Protein AF-A0A5T5F8Z8-F1 (afdb_monomer_lite)

Sequence (100 aa):
MNKINVLGVIIKHYKTMSDQRGTMLMSDITVHFIVPLSLSFVLCWTYGIMKPAIASVFVNFGAITTALLMSAVIMIYEQKQKTITKISDIIEGNKSRDKL

Secondary structure (DSSP, 8-state):
-----HHHHHHHHHHHHS-TTS---HHHHIIIIIHHHHHHHHHHHHH-SPPHHHHHHHHHHHHHHHHHHHHHHHHHHHHHHHHHHHHHHHHHHHHHHTT-

Organism: Salmonella enterica (NCBI:txid28901)

Structure (mmCIF, N/CA/C/O backbone):
data_AF-A0A5T5F8Z8-F1
#
_entry.id   AF-A0A5T5F8Z8-F1
#
loop_
_atom_site.group_PDB
_atom_site.id
_atom_site.type_symbol
_atom_site.label_atom_id
_atom_site.label_alt_id
_atom_site.label_comp_id
_atom_site.label_asym_id
_atom_site.label_entity_id
_atom_site.label_seq_id
_atom_site.pdbx_PDB_ins_code
_atom_site.Cartn_x
_atom_site.Cartn_y
_atom_site.Cartn_z
_atom_site.occupancy
_atom_site.B_iso_or_equiv
_atom_site.auth_seq_id
_atom_site.auth_comp_id
_atom_site.auth_asym_id
_atom_site.auth_atom_id
_atom_site.pdbx_PDB_model_num
ATOM 1 N N . MET A 1 1 ? 14.818 20.174 15.265 1.00 39.19 1 MET A N 1
ATOM 2 C CA . MET A 1 1 ? 14.043 19.554 14.163 1.00 39.19 1 MET A CA 1
ATOM 3 C C . MET A 1 1 ? 13.962 18.060 14.429 1.00 39.19 1 MET A C 1
ATOM 5 O O . MET A 1 1 ? 14.952 17.364 14.238 1.00 39.19 1 MET A O 1
ATOM 9 N N . ASN A 1 2 ? 12.844 17.583 14.978 1.00 48.66 2 ASN A N 1
ATOM 10 C CA . ASN A 1 2 ? 12.705 16.186 15.388 1.00 48.66 2 ASN A CA 1
ATOM 11 C C . ASN A 1 2 ? 12.497 15.329 14.127 1.00 48.66 2 ASN A C 1
ATOM 13 O O . ASN A 1 2 ? 11.406 15.312 13.562 1.00 48.66 2 ASN A O 1
ATOM 17 N N . LYS A 1 3 ? 13.570 14.712 13.612 1.00 59.84 3 LYS A N 1
ATOM 18 C CA . LYS A 1 3 ? 13.488 13.802 12.463 1.00 59.84 3 LYS A CA 1
ATOM 19 C C . LYS A 1 3 ? 12.619 12.625 12.897 1.00 59.84 3 LYS A C 1
ATOM 21 O O . LYS A 1 3 ? 12.996 11.893 13.808 1.00 59.84 3 LYS A O 1
ATOM 26 N N . ILE A 1 4 ? 11.453 12.463 12.276 1.00 61.34 4 ILE A N 1
ATOM 27 C CA . ILE A 1 4 ? 10.626 11.271 12.470 1.00 61.34 4 ILE A CA 1
ATOM 28 C C . ILE A 1 4 ? 11.511 10.065 12.148 1.00 61.34 4 ILE A C 1
ATOM 30 O O . ILE A 1 4 ? 11.986 9.914 11.023 1.00 61.34 4 ILE A O 1
ATOM 34 N N . ASN A 1 5 ? 11.783 9.236 13.157 1.00 70.00 5 ASN A N 1
ATOM 35 C CA . ASN A 1 5 ? 12.538 8.006 12.985 1.00 70.00 5 ASN A CA 1
ATOM 36 C C . ASN A 1 5 ? 11.613 6.976 12.328 1.00 70.00 5 ASN A C 1
ATOM 38 O O . ASN A 1 5 ? 10.954 6.189 13.007 1.00 70.00 5 ASN A O 1
ATOM 42 N N . VAL A 1 6 ? 11.533 7.034 10.997 1.00 69.88 6 VAL A N 1
ATOM 43 C CA . VAL A 1 6 ? 10.715 6.139 10.166 1.00 69.88 6 VAL A CA 1
ATOM 44 C C . VAL A 1 6 ? 11.026 4.673 10.484 1.00 69.88 6 VAL A C 1
ATOM 46 O O . VAL A 1 6 ? 10.113 3.855 10.551 1.00 69.88 6 VAL A O 1
ATOM 49 N N . LEU A 1 7 ? 12.286 4.357 10.806 1.00 68.31 7 LEU A N 1
ATOM 50 C CA . LEU A 1 7 ? 12.706 3.025 11.242 1.00 68.31 7 LEU A CA 1
ATOM 51 C C . LEU A 1 7 ? 11.966 2.574 12.511 1.00 68.31 7 LEU A C 1
ATOM 53 O O . LEU A 1 7 ? 11.471 1.454 12.583 1.00 68.31 7 LEU A O 1
ATOM 57 N N . GLY A 1 8 ? 11.839 3.463 13.498 1.00 67.81 8 GLY A N 1
ATOM 58 C CA . GLY A 1 8 ? 11.115 3.187 14.740 1.00 67.81 8 GLY A CA 1
ATOM 59 C C . GLY A 1 8 ? 9.610 3.002 14.533 1.00 67.81 8 GLY A C 1
ATOM 60 O O . GLY A 1 8 ? 8.989 2.200 15.232 1.00 67.81 8 GLY A O 1
ATOM 61 N N . VAL A 1 9 ? 9.027 3.702 13.555 1.00 69.69 9 VAL A N 1
ATOM 62 C CA . VAL A 1 9 ? 7.617 3.536 13.166 1.00 69.69 9 VAL A CA 1
ATOM 63 C C . VAL A 1 9 ? 7.403 2.176 12.507 1.00 69.69 9 VAL A C 1
ATOM 65 O O . VAL A 1 9 ? 6.495 1.453 12.907 1.00 69.69 9 VAL A O 1
ATOM 68 N N . ILE A 1 10 ? 8.277 1.793 11.572 1.00 68.31 10 ILE A N 1
ATOM 69 C CA . ILE A 1 10 ? 8.230 0.493 10.891 1.00 68.31 10 ILE A CA 1
ATOM 70 C C . ILE A 1 10 ? 8.369 -0.646 11.909 1.00 68.31 10 ILE A C 1
ATOM 72 O O . ILE A 1 10 ? 7.526 -1.537 11.943 1.00 68.31 10 ILE A O 1
ATOM 76 N N . ILE A 1 11 ? 9.362 -0.584 12.803 1.00 68.06 11 ILE A N 1
ATOM 77 C CA . ILE A 1 11 ? 9.584 -1.608 13.839 1.00 68.06 11 ILE A CA 1
ATOM 78 C C . ILE A 1 11 ? 8.368 -1.741 14.767 1.00 68.06 11 ILE A C 1
ATOM 80 O O . ILE A 1 11 ? 7.956 -2.856 15.092 1.00 68.06 11 ILE A O 1
ATOM 84 N N . LYS A 1 12 ? 7.758 -0.622 15.182 1.00 65.62 12 LYS A N 1
ATOM 85 C CA . LYS A 1 12 ? 6.530 -0.653 15.990 1.00 65.62 12 LYS A CA 1
ATOM 86 C C . LYS A 1 12 ? 5.358 -1.270 15.233 1.00 65.62 12 LYS A C 1
ATOM 88 O O . LYS A 1 12 ? 4.623 -2.039 15.835 1.00 65.62 12 LYS A O 1
ATOM 93 N N . HIS A 1 13 ? 5.195 -0.965 13.947 1.00 66.88 13 HIS A N 1
ATOM 94 C CA . HIS A 1 13 ? 4.120 -1.523 13.127 1.00 66.88 13 HIS A CA 1
ATOM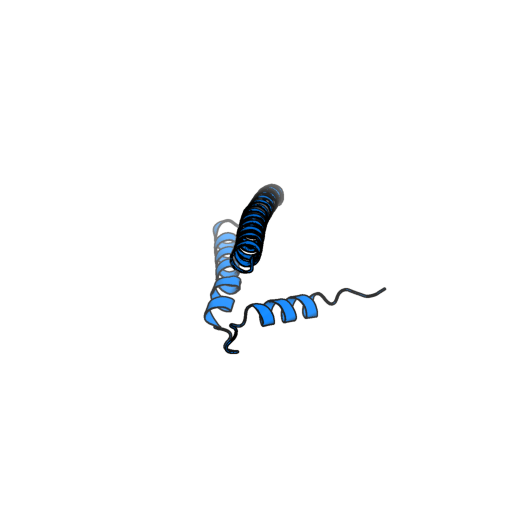 95 C C . HIS A 1 13 ? 4.269 -3.038 12.951 1.00 66.88 13 HIS A C 1
ATOM 97 O O . HIS A 1 13 ? 3.312 -3.780 13.153 1.00 66.88 13 HIS A O 1
ATOM 103 N N . TYR A 1 14 ? 5.496 -3.500 12.698 1.00 62.12 14 TYR A N 1
ATOM 104 C CA . TYR A 1 14 ? 5.824 -4.922 12.680 1.00 62.12 14 TYR A CA 1
ATOM 105 C C . TYR A 1 14 ? 5.496 -5.596 14.011 1.00 62.12 14 TYR A C 1
ATOM 107 O O . TYR A 1 14 ? 4.858 -6.643 14.026 1.00 62.12 14 TYR A O 1
ATOM 115 N N . LYS A 1 15 ? 5.855 -4.978 15.143 1.00 61.06 15 LYS A N 1
ATOM 116 C CA . LYS A 1 15 ? 5.530 -5.515 16.472 1.00 61.06 15 LYS A CA 1
ATOM 117 C C . LYS A 1 15 ? 4.018 -5.671 16.695 1.00 61.06 15 LYS A C 1
ATOM 119 O O . LYS A 1 15 ? 3.622 -6.606 17.378 1.00 61.06 15 LYS A O 1
ATOM 124 N N . THR A 1 16 ? 3.191 -4.809 16.105 1.00 58.28 16 THR A N 1
ATOM 125 C CA . THR A 1 16 ? 1.720 -4.912 16.158 1.00 58.28 16 THR A CA 1
ATOM 126 C C . THR A 1 16 ? 1.158 -5.992 15.226 1.00 58.28 16 THR A C 1
ATOM 128 O O . THR A 1 16 ? 0.059 -6.478 15.460 1.00 58.28 16 THR A O 1
ATOM 131 N N . MET A 1 17 ? 1.904 -6.385 14.188 1.00 53.66 17 MET A N 1
ATOM 132 C CA . MET A 1 17 ? 1.554 -7.493 13.287 1.00 5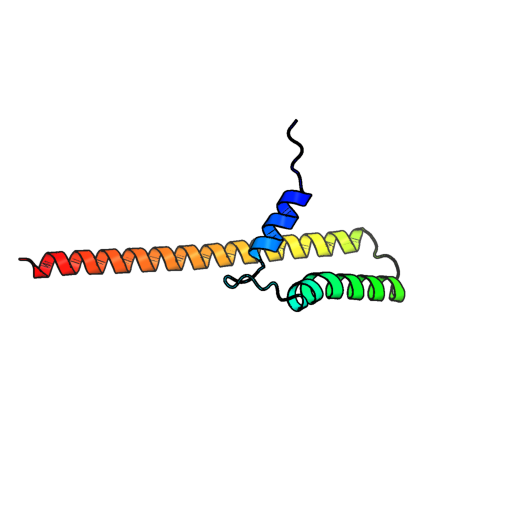3.66 17 MET A CA 1
ATOM 133 C C . MET A 1 17 ? 1.895 -8.873 13.888 1.00 53.66 17 MET A C 1
ATOM 135 O O . MET A 1 17 ? 1.463 -9.899 13.375 1.00 53.66 17 MET A O 1
ATOM 139 N N . SER A 1 18 ? 2.662 -8.909 14.984 1.00 55.38 18 SER A N 1
ATOM 140 C CA . SER A 1 18 ? 2.855 -10.110 15.798 1.00 55.38 18 SER A CA 1
ATOM 141 C C . SER A 1 18 ? 1.586 -10.400 16.594 1.00 55.38 18 SER A C 1
ATOM 143 O O . SER A 1 18 ? 1.135 -9.553 17.363 1.00 55.38 18 SER A O 1
ATOM 145 N N . ASP A 1 19 ? 1.057 -11.612 16.447 1.00 52.03 19 ASP A N 1
ATOM 146 C CA . ASP A 1 19 ? -0.120 -12.117 17.158 1.00 52.03 19 ASP A CA 1
ATOM 147 C C . ASP A 1 19 ? -0.039 -11.890 18.686 1.00 52.03 19 ASP A C 1
ATOM 149 O O . ASP A 1 19 ? 1.054 -11.834 19.265 1.00 52.03 19 ASP A O 1
ATOM 153 N N . GLN A 1 20 ? -1.193 -11.826 19.367 1.00 54.56 20 GLN A N 1
ATOM 154 C CA . GLN A 1 20 ? -1.323 -11.619 20.824 1.00 54.56 20 GLN A CA 1
ATOM 155 C C . GLN A 1 20 ? -0.641 -12.714 21.677 1.00 54.56 20 GLN A C 1
ATOM 157 O O . GLN A 1 20 ? -0.594 -12.613 22.902 1.00 54.56 20 GLN A O 1
ATOM 162 N N . ARG A 1 21 ? -0.083 -13.748 21.035 1.00 53.50 21 ARG A N 1
ATOM 163 C CA . ARG A 1 21 ? 0.686 -14.852 21.630 1.00 53.50 21 ARG A CA 1
ATOM 164 C C . ARG A 1 21 ? 2.210 -14.700 21.512 1.00 53.50 21 ARG A C 1
ATOM 166 O O . ARG A 1 21 ? 2.937 -15.556 22.003 1.00 53.50 21 ARG A O 1
ATOM 173 N N . GLY A 1 22 ? 2.710 -13.629 20.889 1.00 53.78 22 GLY A N 1
ATOM 174 C CA . GLY A 1 22 ? 4.149 -13.341 20.794 1.00 53.78 22 GLY A CA 1
ATOM 175 C C . GLY A 1 22 ? 4.906 -14.118 19.708 1.00 53.78 22 GLY A C 1
ATOM 176 O O . GLY A 1 22 ? 6.124 -13.987 19.606 1.00 53.78 22 GLY A O 1
ATOM 177 N N . THR A 1 23 ? 4.213 -14.895 18.874 1.00 53.94 23 THR A N 1
ATOM 178 C CA . THR A 1 23 ? 4.804 -15.583 17.721 1.00 53.94 23 THR A CA 1
ATOM 179 C C . THR A 1 23 ? 4.508 -14.809 16.441 1.00 53.94 23 THR A C 1
ATOM 181 O O . THR A 1 23 ? 3.403 -14.879 15.907 1.00 53.94 23 THR A O 1
ATOM 184 N N . MET A 1 24 ? 5.503 -14.086 15.920 1.00 56.22 24 MET A N 1
ATOM 185 C CA . MET A 1 24 ? 5.478 -13.631 14.528 1.00 56.22 24 MET A CA 1
ATOM 186 C C . MET A 1 24 ? 5.556 -14.859 13.624 1.00 56.22 24 MET A C 1
ATOM 188 O O . MET A 1 24 ? 6.592 -15.526 13.569 1.00 56.22 24 MET A O 1
ATOM 192 N N . LEU A 1 25 ? 4.483 -15.153 12.893 1.00 61.31 25 LEU A N 1
ATOM 193 C CA . LEU A 1 25 ? 4.564 -16.085 11.779 1.00 61.31 25 LEU A CA 1
ATOM 194 C C . LEU A 1 25 ? 5.481 -15.462 10.723 1.00 61.31 25 LEU A C 1
ATOM 196 O O . LEU A 1 25 ? 5.081 -14.582 9.968 1.00 61.31 25 LEU A O 1
ATOM 200 N N . MET A 1 26 ? 6.727 -15.936 10.655 1.00 64.44 26 MET A N 1
ATOM 201 C CA . MET A 1 26 ? 7.700 -15.538 9.624 1.00 64.44 26 MET A CA 1
ATOM 202 C C . MET A 1 26 ? 7.149 -15.736 8.200 1.00 64.44 26 MET A C 1
ATOM 204 O O . MET A 1 26 ? 7.579 -15.061 7.265 1.00 64.44 26 MET A O 1
ATOM 208 N N . SER A 1 27 ? 6.145 -16.607 8.046 1.00 66.31 27 SER A N 1
ATOM 209 C CA . SER A 1 27 ? 5.375 -16.785 6.815 1.00 66.31 27 SER A CA 1
ATOM 210 C C . SER A 1 27 ? 4.606 -15.522 6.400 1.00 66.31 27 SER A C 1
ATOM 212 O O . SER A 1 27 ? 4.637 -15.177 5.223 1.00 66.31 27 SER A O 1
ATOM 214 N N . ASP A 1 28 ? 3.977 -14.790 7.325 1.00 69.06 28 ASP A N 1
ATOM 215 C CA . ASP A 1 28 ? 3.209 -13.576 6.993 1.00 69.06 28 ASP A CA 1
ATOM 216 C C . ASP A 1 28 ? 4.118 -12.446 6.513 1.00 69.06 28 ASP A C 1
ATOM 218 O O . ASP A 1 28 ? 3.825 -11.778 5.523 1.00 69.06 28 ASP A O 1
ATOM 222 N N . ILE A 1 29 ? 5.275 -12.280 7.158 1.00 71.31 29 ILE A N 1
ATOM 223 C CA . ILE A 1 29 ? 6.295 -11.308 6.742 1.00 71.31 29 ILE A CA 1
ATOM 224 C C . ILE A 1 29 ? 6.808 -11.657 5.342 1.00 71.31 29 ILE A C 1
ATOM 226 O O . ILE A 1 29 ? 6.932 -10.788 4.478 1.00 71.31 29 ILE A O 1
ATOM 230 N N . THR A 1 30 ? 7.065 -12.943 5.100 1.00 72.88 30 THR A N 1
ATOM 231 C CA . THR A 1 30 ? 7.517 -13.439 3.799 1.00 72.88 30 THR A CA 1
ATOM 232 C C . THR A 1 30 ? 6.475 -13.154 2.716 1.00 72.88 30 THR A C 1
ATOM 234 O O . THR A 1 30 ? 6.804 -12.568 1.689 1.00 72.88 30 THR A O 1
ATOM 237 N N . VAL A 1 31 ? 5.203 -13.481 2.940 1.00 80.00 31 VAL A N 1
ATOM 238 C CA . VAL A 1 31 ? 4.146 -13.247 1.945 1.00 80.00 31 VAL A CA 1
ATOM 239 C C . VAL A 1 31 ? 3.900 -11.753 1.716 1.00 80.00 31 VAL A C 1
ATOM 241 O O . VAL A 1 31 ? 3.681 -11.338 0.583 1.00 80.00 31 VAL A O 1
ATOM 244 N N . HIS A 1 32 ? 3.993 -10.919 2.750 1.00 76.12 32 HIS A N 1
ATOM 245 C CA . HIS A 1 32 ? 3.718 -9.490 2.613 1.00 76.12 32 HIS A CA 1
ATOM 246 C C . HIS A 1 32 ? 4.862 -8.699 1.958 1.00 76.12 32 HIS A C 1
ATOM 248 O O . HIS A 1 32 ? 4.606 -7.683 1.319 1.00 76.12 32 HIS A O 1
ATOM 254 N N . PHE A 1 33 ? 6.116 -9.151 2.092 1.00 77.56 33 PHE A N 1
ATOM 255 C CA . PHE A 1 33 ? 7.288 -8.455 1.540 1.00 77.56 33 PHE A CA 1
ATOM 256 C C . PHE A 1 33 ? 7.953 -9.192 0.376 1.00 77.56 33 PHE A C 1
ATOM 258 O O . PHE A 1 33 ? 8.158 -8.597 -0.679 1.00 77.56 33 PHE A O 1
ATOM 265 N N . ILE A 1 34 ? 8.287 -10.476 0.537 1.00 82.81 34 ILE A N 1
ATOM 266 C CA . ILE A 1 34 ? 9.057 -11.246 -0.456 1.00 82.81 34 ILE A CA 1
ATOM 267 C C . ILE A 1 34 ? 8.227 -11.505 -1.716 1.00 82.81 34 ILE A C 1
ATOM 269 O O . ILE A 1 34 ? 8.764 -11.445 -2.821 1.00 82.81 34 ILE A O 1
ATOM 273 N N . VAL A 1 35 ? 6.920 -11.748 -1.593 1.00 85.19 35 VAL A N 1
ATOM 274 C CA . VAL A 1 35 ? 6.052 -11.982 -2.761 1.00 85.19 35 VAL A CA 1
ATOM 275 C C . VAL A 1 35 ? 5.939 -10.734 -3.648 1.00 85.19 35 VAL A C 1
ATOM 277 O O . VAL A 1 35 ? 6.257 -10.843 -4.831 1.00 85.19 35 VAL A O 1
ATOM 280 N N . PRO A 1 36 ? 5.584 -9.537 -3.142 1.00 86.62 36 PRO A N 1
ATOM 281 C CA . PRO A 1 36 ? 5.555 -8.345 -3.989 1.00 86.62 36 PRO A CA 1
ATOM 282 C C . PRO A 1 36 ? 6.938 -7.953 -4.531 1.00 86.62 36 PRO A C 1
ATOM 284 O O . PRO A 1 36 ? 7.029 -7.532 -5.683 1.00 86.62 36 PRO A O 1
ATOM 287 N N . LEU A 1 37 ? 8.021 -8.144 -3.764 1.00 86.75 37 LEU A N 1
ATOM 288 C CA . LEU A 1 37 ? 9.386 -7.899 -4.255 1.00 86.75 37 LEU A CA 1
ATOM 289 C C . LEU A 1 37 ? 9.779 -8.848 -5.389 1.00 86.75 37 LEU A C 1
ATOM 291 O O . LEU A 1 37 ? 10.301 -8.402 -6.410 1.00 86.75 37 LEU A O 1
ATOM 295 N N . SER A 1 38 ? 9.521 -10.146 -5.229 1.00 89.06 38 SER A N 1
ATOM 296 C CA . SER A 1 38 ? 9.850 -11.146 -6.249 1.00 89.06 38 SER A CA 1
ATOM 297 C C . SER A 1 38 ? 8.998 -10.961 -7.504 1.00 89.06 38 SER A C 1
ATOM 299 O O . SER A 1 38 ? 9.538 -10.980 -8.608 1.00 89.06 38 SER A O 1
ATOM 301 N N . LEU A 1 39 ? 7.704 -10.658 -7.355 1.00 88.00 39 LEU A N 1
ATOM 302 C CA . LEU A 1 39 ? 6.831 -10.314 -8.475 1.00 88.00 39 LEU A CA 1
ATOM 303 C C . LEU A 1 39 ? 7.319 -9.056 -9.205 1.00 88.00 39 LEU A C 1
ATOM 305 O O . LEU A 1 39 ? 7.399 -9.050 -10.432 1.00 88.00 39 LEU A O 1
ATOM 309 N N . SER A 1 40 ? 7.717 -8.014 -8.469 1.00 84.19 40 SER A N 1
ATOM 310 C CA . SER A 1 40 ? 8.294 -6.803 -9.061 1.00 84.19 40 SER A CA 1
ATOM 311 C C . SER A 1 40 ? 9.584 -7.100 -9.826 1.00 84.19 40 SER A C 1
ATOM 313 O O . SER A 1 40 ? 9.806 -6.520 -10.888 1.00 84.19 40 SER A O 1
ATOM 315 N N . PHE A 1 41 ? 10.434 -7.991 -9.313 1.00 87.50 41 PHE A N 1
ATOM 316 C CA . PHE A 1 41 ? 11.679 -8.374 -9.973 1.00 87.50 41 PHE A CA 1
ATOM 317 C C . PHE A 1 41 ? 11.416 -9.142 -11.275 1.00 87.50 41 PHE A C 1
ATOM 319 O O . PHE A 1 41 ? 11.987 -8.807 -12.311 1.00 87.50 41 PHE A O 1
ATOM 326 N N . VAL A 1 42 ? 10.491 -10.108 -11.255 1.00 88.69 42 VAL A N 1
ATOM 327 C CA . VAL A 1 42 ? 10.086 -10.884 -12.441 1.00 88.69 42 VAL A CA 1
ATOM 328 C C . VAL A 1 42 ? 9.475 -9.984 -13.517 1.00 88.69 42 VAL A C 1
ATOM 330 O O . VAL A 1 42 ? 9.805 -10.116 -14.696 1.00 88.69 42 VAL A O 1
ATOM 333 N N . LEU A 1 43 ? 8.619 -9.035 -13.130 1.00 84.75 43 LEU A N 1
ATOM 334 C CA . LEU A 1 43 ? 8.020 -8.080 -14.066 1.00 84.75 43 LEU A CA 1
ATOM 335 C C . LEU A 1 43 ? 9.067 -7.143 -14.679 1.00 84.75 43 LEU A C 1
ATOM 337 O O . LEU A 1 43 ? 9.036 -6.899 -15.882 1.00 84.75 43 LEU A O 1
ATOM 341 N N . CYS A 1 44 ? 10.025 -6.667 -13.880 1.00 84.38 44 CYS A N 1
ATOM 342 C CA . CYS A 1 44 ? 11.113 -5.825 -14.376 1.00 84.38 44 CYS A CA 1
ATOM 343 C C . CYS A 1 44 ? 12.040 -6.600 -15.329 1.00 84.38 44 CYS A C 1
ATOM 345 O O . CYS A 1 44 ? 12.496 -6.054 -16.330 1.00 84.38 44 CYS A O 1
ATOM 347 N N . TRP A 1 45 ? 12.271 -7.890 -15.062 1.00 86.81 45 TRP A N 1
ATOM 348 C CA . TRP A 1 45 ? 13.060 -8.762 -15.935 1.00 86.81 45 TRP A CA 1
ATOM 349 C C . TRP A 1 45 ? 12.377 -9.036 -17.282 1.00 86.81 45 TRP A C 1
ATOM 351 O O . TRP A 1 45 ? 13.037 -9.079 -18.315 1.00 86.81 45 TRP A O 1
ATOM 361 N N . THR A 1 46 ? 11.054 -9.218 -17.285 1.00 84.50 46 THR A N 1
ATOM 362 C CA . THR A 1 46 ? 10.289 -9.608 -18.484 1.00 84.50 46 THR A CA 1
ATOM 363 C C . THR A 1 46 ? 9.853 -8.424 -19.346 1.00 84.50 46 THR A C 1
ATOM 365 O O . THR A 1 46 ? 9.881 -8.526 -20.570 1.00 84.50 46 THR A O 1
ATOM 368 N N . TYR A 1 47 ? 9.480 -7.298 -18.734 1.00 79.06 47 TYR A N 1
ATOM 369 C CA . TYR A 1 47 ? 8.921 -6.130 -19.430 1.00 79.06 47 TYR A CA 1
ATOM 370 C C . TYR A 1 47 ? 9.804 -4.876 -19.353 1.00 79.06 47 TYR A C 1
ATOM 372 O O . TYR A 1 47 ? 9.463 -3.847 -19.942 1.00 79.06 47 TYR A O 1
ATOM 380 N N . GLY A 1 48 ? 10.945 -4.944 -18.661 1.00 77.12 48 GLY A N 1
ATOM 381 C CA . GLY A 1 48 ? 11.815 -3.795 -18.425 1.00 77.12 48 GLY A CA 1
ATOM 382 C C . GLY A 1 48 ? 11.236 -2.801 -17.411 1.00 77.12 48 GLY A C 1
ATOM 383 O O . GLY A 1 48 ? 10.276 -3.081 -16.690 1.00 77.12 48 GLY A O 1
ATOM 384 N N . ILE A 1 49 ? 11.835 -1.609 -17.336 1.00 77.56 49 ILE A N 1
ATOM 385 C CA . ILE A 1 49 ? 11.422 -0.568 -16.385 1.00 77.56 49 ILE A CA 1
ATOM 386 C C . ILE A 1 49 ? 10.133 0.102 -16.876 1.00 77.56 49 ILE A C 1
ATOM 388 O O . ILE A 1 49 ? 10.075 0.658 -17.975 1.00 77.56 49 ILE A O 1
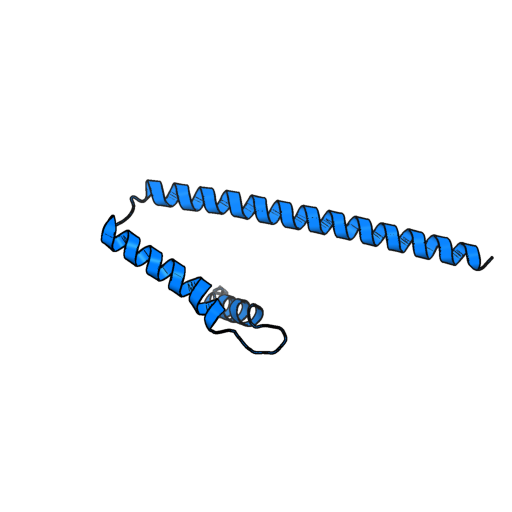ATOM 392 N N . MET A 1 50 ? 9.101 0.088 -16.031 1.00 77.81 50 MET A N 1
ATOM 393 C CA . MET A 1 50 ? 7.820 0.735 -16.312 1.00 77.81 50 MET A CA 1
ATOM 394 C C . MET A 1 50 ? 7.989 2.248 -16.515 1.00 77.81 50 MET A C 1
ATOM 396 O O . MET A 1 50 ? 8.672 2.920 -15.739 1.00 77.81 50 MET A O 1
ATOM 400 N N . LYS A 1 51 ? 7.314 2.813 -17.527 1.00 86.38 51 LYS A N 1
ATOM 401 C CA . LYS A 1 51 ? 7.295 4.269 -17.735 1.00 86.38 51 LYS A CA 1
ATOM 402 C C . LYS A 1 51 ? 6.694 4.974 -16.508 1.00 86.38 51 LYS A C 1
ATOM 404 O O . LYS A 1 51 ? 5.654 4.532 -16.011 1.00 86.38 51 LYS A O 1
ATOM 409 N N . PRO A 1 52 ? 7.252 6.122 -16.082 1.00 85.31 52 PRO A N 1
ATOM 410 C CA . PRO A 1 52 ? 6.797 6.833 -14.885 1.00 85.31 52 PRO A CA 1
ATOM 411 C C . PRO A 1 52 ? 5.322 7.259 -14.958 1.00 85.31 52 PRO A C 1
ATOM 413 O O . PRO A 1 52 ? 4.643 7.285 -13.937 1.00 85.31 52 PRO A O 1
ATOM 416 N N . ALA A 1 53 ? 4.801 7.519 -16.162 1.00 88.50 53 ALA A N 1
ATOM 417 C CA . ALA A 1 53 ? 3.392 7.846 -16.381 1.00 88.50 53 ALA A CA 1
ATOM 418 C C . ALA A 1 53 ? 2.431 6.691 -16.049 1.00 88.50 53 ALA A C 1
ATOM 420 O O . ALA A 1 53 ? 1.306 6.926 -15.632 1.00 88.50 53 ALA A O 1
ATOM 421 N N . ILE A 1 54 ? 2.853 5.439 -16.234 1.00 87.44 54 ILE A N 1
ATOM 422 C CA . ILE A 1 54 ? 2.017 4.270 -15.932 1.00 87.44 54 ILE A CA 1
ATOM 423 C C . ILE A 1 54 ? 2.079 3.995 -14.427 1.00 87.44 54 ILE A C 1
ATOM 425 O O . ILE A 1 54 ? 1.051 3.778 -13.789 1.00 87.44 54 ILE A O 1
ATOM 429 N N . ALA A 1 55 ? 3.274 4.099 -13.839 1.00 85.81 55 ALA A N 1
ATOM 430 C CA . ALA A 1 55 ? 3.464 3.962 -12.399 1.00 85.81 55 ALA A CA 1
ATOM 431 C C . ALA A 1 55 ? 2.634 4.990 -11.608 1.00 85.81 55 ALA A C 1
ATOM 433 O O . ALA A 1 55 ? 2.003 4.630 -10.615 1.00 85.81 55 ALA A O 1
ATOM 434 N N . SER A 1 56 ? 2.565 6.247 -12.064 1.00 89.12 56 SER A N 1
ATOM 435 C CA . SER A 1 56 ? 1.757 7.281 -11.405 1.00 89.12 56 SER A CA 1
ATOM 436 C C . SER A 1 56 ? 0.257 6.975 -11.438 1.00 89.12 56 SER A C 1
ATOM 438 O O . SER A 1 56 ? -0.433 7.228 -10.451 1.00 89.12 56 SER A O 1
ATOM 440 N N . VAL A 1 57 ? -0.245 6.372 -12.520 1.00 92.81 57 VAL A N 1
ATOM 441 C CA . VAL A 1 57 ? -1.644 5.928 -12.621 1.00 92.81 57 VAL A CA 1
ATOM 442 C C . VAL A 1 57 ? -1.936 4.817 -11.615 1.00 92.81 57 VAL A C 1
ATOM 444 O O . VAL A 1 57 ? -2.923 4.914 -10.890 1.00 92.81 57 VAL A O 1
ATOM 447 N N . PHE A 1 58 ? -1.070 3.803 -11.509 1.00 89.00 58 PHE A N 1
ATOM 448 C CA . PHE A 1 58 ? -1.250 2.714 -10.540 1.00 89.00 58 PHE A CA 1
ATOM 449 C C . PHE A 1 58 ? -1.188 3.199 -9.089 1.00 89.00 58 PHE A C 1
ATOM 451 O O . PHE A 1 58 ? -2.017 2.790 -8.277 1.00 89.00 58 PHE A O 1
ATOM 458 N N . VAL A 1 59 ? -0.256 4.100 -8.763 1.00 89.62 59 VAL A N 1
ATOM 459 C CA . VAL A 1 59 ? -0.167 4.690 -7.418 1.00 89.62 59 VAL A CA 1
ATOM 460 C C . VAL A 1 59 ? -1.415 5.516 -7.102 1.00 89.62 59 VAL A C 1
ATOM 462 O O . VAL A 1 59 ? -1.968 5.375 -6.014 1.00 89.62 59 VAL A O 1
ATOM 465 N N . ASN A 1 60 ? -1.907 6.326 -8.045 1.00 93.44 60 ASN A N 1
ATOM 466 C CA . ASN A 1 60 ? -3.118 7.125 -7.844 1.00 93.44 60 ASN A CA 1
ATOM 467 C C . ASN A 1 60 ? -4.362 6.236 -7.679 1.00 93.44 60 ASN A C 1
ATOM 469 O O . ASN A 1 60 ? -5.155 6.420 -6.758 1.00 93.44 60 ASN A O 1
ATOM 473 N N . PHE A 1 61 ? -4.492 5.208 -8.517 1.00 95.31 61 PHE A N 1
ATOM 474 C CA . PHE A 1 61 ? -5.571 4.231 -8.414 1.00 95.31 61 PHE A CA 1
ATOM 475 C C . PHE A 1 61 ? -5.550 3.488 -7.070 1.00 95.31 61 PHE A C 1
ATOM 477 O O . PHE A 1 61 ? -6.583 3.370 -6.405 1.00 95.31 61 PHE A O 1
ATOM 484 N N . GLY A 1 62 ? -4.370 3.038 -6.633 1.00 93.25 62 GLY A N 1
ATOM 485 C CA . GLY A 1 62 ? -4.184 2.388 -5.338 1.00 93.25 62 GLY A CA 1
ATOM 486 C C . GLY A 1 62 ? -4.511 3.313 -4.163 1.00 93.25 62 GLY A C 1
ATOM 487 O O . GLY A 1 62 ? -5.182 2.892 -3.219 1.00 93.25 62 GLY A O 1
ATOM 488 N N . ALA A 1 63 ? -4.107 4.584 -4.238 1.00 95.38 63 ALA A N 1
ATOM 489 C CA . ALA A 1 63 ? -4.397 5.583 -3.214 1.00 95.38 63 ALA A CA 1
ATOM 490 C C . ALA A 1 63 ? -5.904 5.852 -3.084 1.00 95.38 63 ALA A C 1
ATOM 492 O O . ALA A 1 63 ? -6.434 5.798 -1.974 1.00 95.38 63 ALA A O 1
ATOM 493 N N . ILE A 1 64 ? -6.607 6.063 -4.203 1.00 97.38 64 ILE A N 1
ATOM 494 C CA . ILE A 1 64 ? -8.066 6.256 -4.216 1.00 97.38 64 ILE A CA 1
ATOM 495 C C . ILE A 1 64 ? -8.769 5.017 -3.658 1.00 97.38 64 ILE A C 1
ATOM 497 O O . ILE A 1 64 ? -9.628 5.132 -2.787 1.00 97.38 64 ILE A O 1
ATOM 501 N N . THR A 1 65 ? -8.373 3.825 -4.104 1.00 95.94 65 THR A N 1
ATOM 502 C CA . THR A 1 65 ? -8.975 2.567 -3.640 1.00 95.94 65 THR A CA 1
ATOM 503 C C . THR A 1 65 ? -8.782 2.380 -2.135 1.00 95.94 65 THR A C 1
ATOM 505 O O . THR A 1 65 ? -9.731 2.057 -1.424 1.00 95.94 65 THR A O 1
ATOM 508 N N . THR A 1 66 ? -7.579 2.646 -1.621 1.00 94.88 66 THR A N 1
ATOM 509 C CA . THR A 1 66 ? -7.286 2.544 -0.183 1.00 94.88 66 THR A CA 1
ATOM 510 C C . THR A 1 66 ? -8.072 3.576 0.624 1.00 94.88 66 THR A C 1
ATOM 512 O O . THR A 1 66 ? -8.604 3.245 1.682 1.00 94.88 66 THR A O 1
ATOM 515 N N . ALA A 1 67 ? -8.200 4.807 0.119 1.00 96.69 67 ALA A N 1
ATOM 516 C CA . ALA A 1 67 ? -9.012 5.839 0.753 1.00 96.69 67 ALA A CA 1
ATOM 517 C C . ALA A 1 67 ? -10.486 5.414 0.843 1.00 96.69 67 ALA A C 1
ATOM 519 O O . ALA A 1 67 ? -11.076 5.498 1.916 1.00 96.69 67 ALA A O 1
ATOM 520 N N . LEU A 1 68 ? -11.050 4.874 -0.243 1.00 96.44 68 LEU A N 1
ATOM 521 C CA . LEU A 1 68 ? -12.424 4.368 -0.272 1.00 96.44 68 LEU A CA 1
ATOM 522 C C . LEU A 1 68 ? -12.633 3.200 0.699 1.00 96.44 68 LEU A C 1
ATOM 524 O O . LEU A 1 68 ? -13.628 3.179 1.423 1.00 96.44 68 LEU A O 1
ATOM 528 N N . LEU A 1 69 ? -11.690 2.255 0.756 1.00 95.81 69 LEU A N 1
ATOM 529 C CA . LEU A 1 69 ? -11.741 1.139 1.702 1.00 95.81 69 LEU A CA 1
ATOM 530 C C . LEU A 1 69 ? -11.706 1.633 3.151 1.00 95.81 69 LEU A C 1
ATOM 532 O O . LEU A 1 69 ? -12.542 1.219 3.951 1.00 95.81 69 LEU A O 1
ATOM 536 N N . MET A 1 70 ? -10.799 2.555 3.486 1.00 94.81 70 MET A N 1
ATOM 537 C CA . MET A 1 70 ? -10.732 3.145 4.827 1.00 94.81 70 MET A CA 1
ATOM 538 C C . MET A 1 70 ? -12.021 3.895 5.180 1.00 94.81 70 MET A C 1
ATOM 540 O O . MET A 1 70 ? -12.553 3.701 6.272 1.00 94.81 70 MET A O 1
ATOM 544 N N . SER A 1 71 ? -12.574 4.688 4.257 1.00 96.88 71 SER A N 1
ATOM 545 C CA . SER A 1 71 ? -13.863 5.361 4.450 1.00 96.88 71 SER A CA 1
ATOM 546 C C . SER A 1 71 ? -14.999 4.369 4.710 1.00 96.88 71 SER A C 1
ATOM 548 O O . SER A 1 71 ? -15.793 4.577 5.626 1.00 96.88 71 SER A O 1
ATOM 550 N N . ALA A 1 72 ? -15.063 3.268 3.957 1.00 96.62 72 ALA A N 1
ATOM 551 C CA . ALA A 1 72 ? -16.083 2.240 4.139 1.00 96.62 72 ALA A CA 1
ATOM 552 C C . ALA A 1 72 ? -15.939 1.506 5.482 1.00 96.62 72 ALA A C 1
ATOM 554 O O . ALA A 1 72 ? -16.932 1.301 6.181 1.00 96.62 72 ALA A O 1
ATOM 555 N N . VAL A 1 73 ? -14.712 1.151 5.875 1.00 94.38 73 VAL A N 1
ATOM 556 C CA . VAL A 1 73 ? -14.429 0.508 7.168 1.00 94.38 73 VAL A CA 1
ATOM 557 C C . VAL A 1 73 ? -14.843 1.414 8.325 1.00 94.38 73 VAL A C 1
ATOM 559 O O . VAL A 1 73 ? -15.529 0.955 9.239 1.00 94.38 73 VAL A O 1
ATOM 562 N N . ILE A 1 74 ? -14.491 2.701 8.266 1.00 94.62 74 ILE A N 1
ATOM 563 C CA . ILE A 1 74 ? -14.880 3.683 9.285 1.00 94.62 74 ILE A CA 1
ATOM 564 C C . ILE A 1 74 ? -16.404 3.825 9.334 1.00 94.62 74 ILE A C 1
ATOM 566 O O . ILE A 1 74 ? -16.980 3.751 10.414 1.00 94.62 74 ILE A O 1
ATOM 570 N N . MET A 1 75 ? -17.076 3.941 8.186 1.00 94.50 75 MET A N 1
ATOM 571 C CA . MET A 1 75 ? -18.537 4.040 8.127 1.00 94.50 75 MET A CA 1
ATOM 572 C C . MET A 1 75 ? -19.224 2.831 8.780 1.00 94.50 75 MET A C 1
ATOM 574 O O . MET A 1 75 ? -20.148 2.998 9.576 1.00 94.50 75 MET A O 1
ATOM 578 N N . ILE A 1 76 ? -18.770 1.611 8.480 1.00 93.81 76 ILE A N 1
ATOM 579 C CA . ILE A 1 76 ? -19.317 0.389 9.089 1.00 93.81 76 ILE A CA 1
ATOM 580 C C . ILE A 1 76 ? -19.042 0.372 10.596 1.00 93.81 76 ILE A C 1
ATOM 582 O O . ILE A 1 76 ? -19.918 -0.004 11.378 1.00 93.81 76 ILE A O 1
ATOM 586 N N . TYR A 1 77 ? -17.850 0.792 11.019 1.00 93.75 77 TYR A N 1
ATOM 587 C CA . TYR A 1 77 ? -17.492 0.876 12.431 1.00 93.75 77 TYR A CA 1
ATOM 588 C C . TYR A 1 77 ? -18.384 1.872 13.190 1.00 93.75 77 TYR A C 1
ATOM 590 O O . TYR A 1 77 ? -18.960 1.516 14.219 1.00 93.75 77 TYR A O 1
ATOM 598 N N . GLU A 1 78 ? -18.589 3.077 12.650 1.00 93.56 78 GLU A N 1
ATOM 599 C CA . GLU A 1 78 ? -19.481 4.088 13.228 1.00 93.56 78 GLU A CA 1
ATOM 600 C C . GLU A 1 78 ? -20.929 3.598 13.314 1.00 93.56 78 GLU A C 1
ATOM 602 O O . GLU A 1 78 ? -21.610 3.824 14.317 1.00 93.56 78 GLU A O 1
ATOM 607 N N . GLN A 1 79 ? -21.413 2.906 12.280 1.00 92.88 79 GLN A N 1
ATOM 608 C CA . GLN A 1 79 ? -22.749 2.314 12.291 1.00 92.88 79 GLN A CA 1
ATOM 609 C C . GLN A 1 79 ? -22.883 1.257 13.389 1.00 92.88 79 GLN A C 1
ATOM 611 O O . GLN A 1 79 ? -23.863 1.273 14.135 1.00 92.88 79 GLN A O 1
ATOM 616 N N . LYS A 1 80 ? -21.892 0.368 13.538 1.00 91.62 80 LYS A N 1
ATOM 617 C CA . LYS A 1 80 ? -21.896 -0.633 14.613 1.00 91.62 80 LYS A CA 1
ATOM 618 C C . LYS A 1 80 ? -21.869 0.017 15.993 1.00 91.62 80 LYS A C 1
ATOM 620 O O . LYS A 1 80 ? -22.647 -0.391 16.850 1.00 91.62 80 LYS A O 1
ATOM 625 N N . GLN A 1 81 ? -21.042 1.042 16.198 1.00 89.56 81 GLN A N 1
ATOM 626 C CA . GLN A 1 81 ? -20.958 1.745 17.478 1.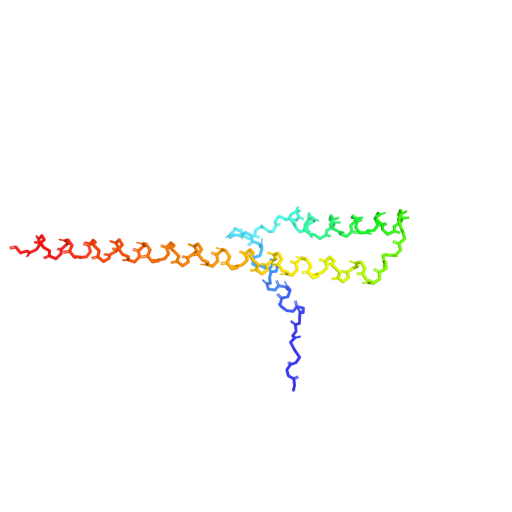00 89.56 81 GLN A CA 1
ATOM 627 C C . GLN A 1 81 ? -22.289 2.413 17.845 1.00 89.56 81 GLN A C 1
ATOM 629 O O . GLN A 1 81 ? -22.789 2.204 18.946 1.00 89.56 81 GLN A O 1
ATOM 634 N N . LYS A 1 82 ? -22.917 3.128 16.901 1.00 87.69 82 LYS A N 1
ATOM 635 C CA . LYS A 1 82 ? -24.236 3.753 17.105 1.00 87.69 82 LY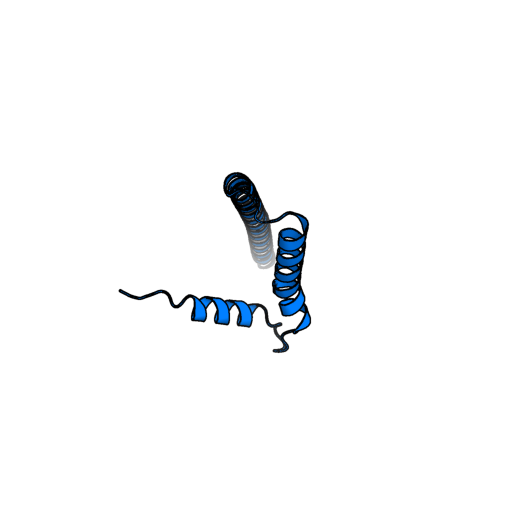S A CA 1
ATOM 636 C C . LYS A 1 82 ? -25.312 2.728 17.469 1.00 87.69 82 LYS A C 1
ATOM 638 O O . LYS A 1 82 ? -26.152 3.009 18.320 1.00 87.69 82 LYS A O 1
ATOM 643 N N . THR A 1 83 ? -25.299 1.550 16.845 1.00 88.31 83 THR A N 1
ATOM 644 C CA . THR A 1 83 ? -26.238 0.469 17.177 1.00 88.31 83 THR A CA 1
ATOM 645 C C . THR A 1 83 ? -26.003 -0.076 18.583 1.00 88.31 83 THR A C 1
ATOM 647 O O . THR A 1 83 ? -26.965 -0.242 19.328 1.00 88.31 83 THR A O 1
ATOM 650 N N . ILE A 1 84 ? -24.746 -0.312 18.971 1.00 89.31 84 ILE A N 1
ATOM 651 C CA . ILE A 1 84 ? -24.404 -0.805 20.314 1.00 89.31 84 ILE A CA 1
ATOM 652 C C . ILE A 1 84 ? -24.853 0.195 21.385 1.00 89.31 84 ILE A C 1
ATOM 654 O O . ILE A 1 84 ? -25.506 -0.208 22.341 1.00 89.31 84 ILE A O 1
ATOM 658 N N . THR A 1 85 ? -24.578 1.491 21.200 1.00 88.25 85 THR A N 1
ATOM 659 C CA . THR A 1 85 ? -25.006 2.539 22.142 1.00 88.25 85 THR A CA 1
ATOM 660 C C . THR A 1 85 ? -26.521 2.541 22.334 1.00 88.25 85 THR A C 1
ATOM 662 O O . THR A 1 85 ? -26.989 2.483 23.464 1.00 88.25 85 THR A O 1
ATOM 665 N N . LYS A 1 86 ? -27.299 2.490 21.243 1.00 87.50 86 LYS A N 1
ATOM 666 C CA . LYS A 1 86 ? -28.768 2.443 21.328 1.00 87.50 86 LYS A CA 1
ATOM 667 C C . LYS A 1 86 ? -29.285 1.217 22.084 1.00 87.50 86 LYS A C 1
ATOM 669 O O . LYS A 1 86 ? -30.273 1.322 22.802 1.00 87.50 86 LYS A O 1
ATOM 674 N N . ILE A 1 87 ? -28.653 0.055 21.909 1.00 86.50 87 ILE A N 1
ATOM 675 C CA . ILE A 1 87 ? -29.032 -1.166 22.633 1.00 86.50 87 ILE A CA 1
ATOM 676 C C . ILE A 1 87 ? -28.768 -0.99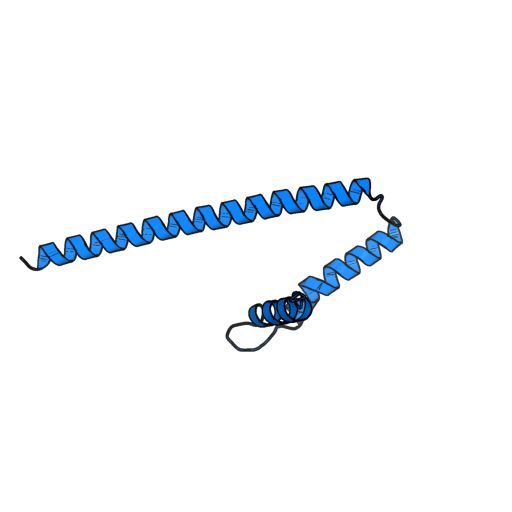6 24.135 1.00 86.50 87 ILE A C 1
ATOM 678 O O . ILE A 1 87 ? -29.635 -1.340 24.937 1.00 86.50 87 ILE A O 1
ATOM 682 N N . SER A 1 88 ? -27.619 -0.432 24.517 1.00 83.56 88 SER A N 1
ATOM 683 C CA . SER A 1 88 ? -27.295 -0.149 25.920 1.00 83.56 88 SER A CA 1
ATOM 684 C C . SER A 1 88 ? -28.309 0.797 26.571 1.00 83.56 88 SER A C 1
ATOM 686 O O . SER A 1 88 ? -28.801 0.494 27.658 1.00 83.56 88 SER A O 1
ATOM 688 N N . ASP A 1 89 ? -28.697 1.872 25.878 1.00 84.12 89 ASP A N 1
ATOM 689 C CA . ASP A 1 89 ? -29.676 2.847 26.380 1.00 84.12 89 ASP A CA 1
ATOM 690 C C . ASP A 1 89 ? -31.062 2.208 26.613 1.00 84.12 89 ASP A C 1
ATOM 692 O O . ASP A 1 89 ? -31.737 2.495 27.604 1.00 84.12 89 ASP A O 1
ATOM 696 N N . ILE A 1 90 ? -31.493 1.295 25.730 1.00 85.38 90 ILE A N 1
ATOM 697 C CA . ILE A 1 90 ? -32.762 0.558 25.878 1.00 85.38 90 ILE A CA 1
ATOM 698 C C . ILE A 1 90 ? -32.718 -0.378 27.095 1.00 85.38 90 ILE A C 1
ATOM 700 O O . ILE A 1 90 ? -33.701 -0.475 27.834 1.00 85.38 90 ILE A O 1
ATOM 704 N N . ILE A 1 91 ? -31.593 -1.064 27.320 1.00 82.56 91 ILE A N 1
ATOM 705 C CA . ILE A 1 91 ? -31.427 -1.983 28.455 1.00 82.56 91 ILE A CA 1
ATOM 706 C C . ILE A 1 91 ? -31.464 -1.214 29.783 1.00 82.56 91 ILE A C 1
ATOM 708 O O . ILE A 1 91 ? -32.147 -1.645 30.717 1.00 82.56 91 ILE A O 1
ATOM 712 N N . GLU A 1 92 ? -30.783 -0.070 29.878 1.00 77.75 92 GLU A N 1
ATOM 713 C CA . GLU A 1 92 ? -30.833 0.783 31.074 1.00 77.75 92 GLU A CA 1
ATOM 714 C C . GLU A 1 92 ? -32.229 1.368 31.309 1.00 77.75 92 GLU A C 1
ATOM 716 O O . GLU A 1 92 ? -32.728 1.339 32.439 1.00 77.75 92 GLU A O 1
ATOM 721 N N . GLY A 1 93 ? -32.901 1.815 30.244 1.00 75.56 93 GLY A N 1
ATOM 722 C CA . GLY A 1 93 ? -34.279 2.292 30.312 1.00 75.56 93 GLY A CA 1
ATOM 723 C C . GLY A 1 93 ? -35.255 1.228 30.820 1.00 75.56 93 GLY A C 1
ATOM 724 O O . GLY A 1 93 ? -36.120 1.532 31.641 1.00 75.56 93 GLY A O 1
ATOM 725 N N . ASN A 1 94 ? -35.101 -0.029 30.394 1.00 71.81 94 ASN A N 1
ATOM 726 C CA . ASN A 1 94 ? -35.961 -1.122 30.850 1.00 71.81 94 ASN A CA 1
ATOM 727 C C . ASN A 1 94 ? -35.678 -1.513 32.314 1.00 71.81 94 ASN A C 1
ATOM 729 O O . ASN A 1 94 ? -36.600 -1.670 33.109 1.00 71.81 94 ASN A O 1
ATOM 733 N N . LYS A 1 95 ? -34.402 -1.558 32.720 1.00 67.50 95 LYS A N 1
ATOM 734 C CA . LYS A 1 95 ? -33.995 -1.872 34.102 1.00 67.50 95 LYS A CA 1
ATOM 735 C C . LYS A 1 95 ? -34.493 -0.850 35.133 1.00 67.50 95 LYS A C 1
ATOM 737 O O . LYS A 1 95 ? -34.677 -1.195 36.297 1.00 67.50 95 LYS A O 1
ATOM 742 N N . SER A 1 96 ? -34.685 0.404 34.724 1.00 62.09 96 SER A N 1
ATOM 743 C CA . SER A 1 96 ? -35.246 1.458 35.580 1.00 62.09 96 SER A CA 1
ATOM 744 C C . SER A 1 96 ? -36.754 1.284 35.815 1.00 62.09 96 SER A C 1
ATOM 746 O O . SER A 1 96 ? -37.262 1.650 36.871 1.00 62.09 96 SER A O 1
ATOM 748 N N . ARG A 1 97 ? -37.470 0.674 34.859 1.00 61.34 97 ARG A N 1
ATOM 749 C CA . ARG A 1 97 ? -38.919 0.431 34.946 1.00 61.34 97 ARG A CA 1
ATOM 750 C C . ARG A 1 97 ? -39.277 -0.772 35.817 1.00 61.34 97 ARG A C 1
ATOM 752 O O . ARG A 1 97 ? -40.301 -0.716 36.477 1.00 61.34 97 ARG A O 1
ATOM 759 N N . ASP A 1 98 ? -38.426 -1.796 35.868 1.00 60.38 98 ASP A N 1
ATOM 760 C CA . ASP A 1 98 ? -38.614 -2.980 36.731 1.00 60.38 98 ASP A CA 1
ATOM 761 C C . ASP A 1 98 ? -38.312 -2.724 38.224 1.00 60.38 98 ASP A C 1
ATOM 763 O O . ASP A 1 98 ? -38.513 -3.603 39.060 1.00 60.38 98 ASP A O 1
ATOM 767 N N . LYS A 1 99 ? -37.783 -1.545 38.584 1.00 57.00 99 LYS A N 1
ATOM 768 C CA . LYS A 1 99 ? -37.483 -1.159 39.978 1.00 57.00 99 LYS A CA 1
ATOM 769 C C . LYS A 1 99 ? -38.556 -0.274 40.635 1.00 57.00 99 LYS A C 1
ATOM 771 O O . LYS A 1 99 ? -38.333 0.176 41.760 1.00 57.00 99 LYS A O 1
ATOM 776 N N . LEU A 1 100 ? -39.664 -0.012 39.942 1.00 49.75 100 LEU A N 1
ATOM 777 C CA . LEU A 1 100 ? -40.858 0.691 40.432 1.00 49.75 100 LEU A CA 1
ATOM 778 C C . LEU A 1 100 ? -41.980 -0.316 40.688 1.00 49.75 100 LEU A C 1
ATOM 780 O O . LEU A 1 100 ? -42.707 -0.112 41.682 1.00 49.75 100 LEU A O 1
#

Foldseek 3Di:
DPPPPVVVVVVVVQVVCQPPVRDDPVVVVCCVPVVVVVVVVVCCVPPNDDDVVVVVVVVVVVVVVVVVVVVVVVVVVVVVVVVVVVVVVVVVVVVVVVVD

Radius of gyration: 23.26 Å; chains: 1; bounding box: 55×36×60 Å

pLDDT: mean 78.3, std 14.52, range [39.19, 97.38]